Protein AF-A0A291QR66-F1 (afdb_monomer)

Radius of gyration: 16.58 Å; Cα contacts (8 Å, |Δi|>4): 142; chains: 1; bounding box: 45×26×44 Å

Sequence (131 aa):
MNDFVATIFELFYYSAPFSDDVYAEGIYGQLALVNLLSSFLVAILFYYIINRPSFSRWYHWLLMLIINFLVTYSFAYTLTYNRFTALELEYSSEYFMFSLFNALIASTLFVIFSFSIRWWSSSAKRTPIPH

Foldseek 3Di:
DLVVLLVVLVVQPDDPPLSVVCSVVVVSVVLVVLLLVLLLVLLCCQQPVPLDLVQQELVSLVVSLVVQLVVSLVVQLCVSVVVCVVVVHDDDCCSNSSSNSSSVVSSVSSVVNNQVPLCPGDNNNCPPDHD

Solvent-accessible surface area (backbone atoms only — not comparable to full-atom values): 6974 Å² total; per-residue (Å²): 118,48,66,67,47,38,53,60,50,43,71,74,55,73,49,87,68,60,47,59,51,39,56,74,71,46,45,45,50,55,49,54,52,50,30,52,51,49,18,45,50,54,35,44,42,50,36,66,67,61,37,32,78,93,62,35,44,35,67,51,52,48,49,53,46,52,50,48,25,53,53,44,23,53,50,43,32,52,52,51,51,57,53,30,55,75,67,78,48,86,78,68,68,58,52,55,53,52,14,51,51,50,12,49,53,25,38,53,47,24,52,53,43,39,72,70,57,26,83,79,25,88,48,24,40,65,45,64,59,83,131

Mean predicted aligned error: 3.9 Å

Secondary structure (DSSP, 8-state):
-HHHHHHHHHHH---TTHHHHHHHTTHHHHHHHHHHHHHHHHHHIIIIII--GGG-SHHHHHHHHHHHHHHHHHHHHHHHHHHHHTTT---SHHHHHHHHHHHHHHHHHHHHHHHH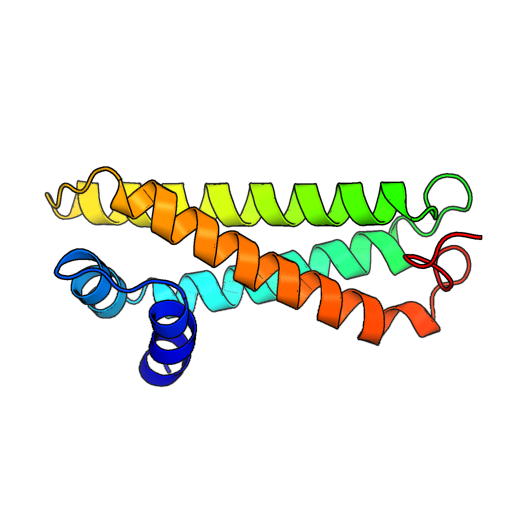HGGG-SSSTTTTS--

pLDDT: mean 92.98, std 7.44, range [56.72, 98.56]

Structure (mmCIF, N/CA/C/O backbone):
data_AF-A0A291QR66-F1
#
_entry.id   AF-A0A291QR66-F1
#
loop_
_atom_site.group_PDB
_atom_site.id
_atom_site.type_symbol
_atom_site.label_atom_id
_atom_site.label_alt_id
_atom_site.label_comp_id
_atom_site.label_asym_id
_atom_site.label_entity_id
_atom_site.label_seq_id
_atom_site.pdbx_PDB_ins_code
_atom_site.Cartn_x
_atom_site.Cartn_y
_atom_site.Cartn_z
_atom_site.occupancy
_atom_site.B_iso_or_equiv
_atom_site.auth_seq_id
_atom_site.auth_comp_id
_atom_site.auth_asym_id
_atom_site.auth_atom_id
_atom_site.pdbx_PDB_model_num
ATOM 1 N N . MET A 1 1 ? -7.165 -17.982 8.264 1.00 56.72 1 MET A N 1
ATOM 2 C CA . MET A 1 1 ? -6.422 -17.169 7.264 1.00 56.72 1 MET A CA 1
ATOM 3 C C . MET A 1 1 ? -6.111 -15.781 7.804 1.00 56.72 1 MET A C 1
ATOM 5 O O . MET A 1 1 ? -4.982 -15.348 7.627 1.00 56.72 1 MET A O 1
ATOM 9 N N . ASN A 1 2 ? -7.058 -15.124 8.492 1.00 72.62 2 ASN A N 1
ATOM 10 C CA . ASN A 1 2 ? -6.797 -13.840 9.148 1.00 72.62 2 ASN A CA 1
ATOM 11 C C . ASN A 1 2 ? -5.694 -13.897 10.204 1.00 72.62 2 ASN A C 1
ATOM 13 O O . ASN A 1 2 ? -4.914 -12.969 10.229 1.00 72.62 2 ASN A O 1
ATOM 17 N N . ASP A 1 3 ? -5.546 -14.962 10.993 1.00 86.38 3 ASP A N 1
ATOM 18 C CA . ASP A 1 3 ? -4.593 -14.970 12.125 1.00 86.38 3 ASP A CA 1
ATOM 19 C C . ASP A 1 3 ? -3.141 -14.692 11.715 1.00 86.38 3 ASP A C 1
ATOM 21 O O . ASP A 1 3 ? -2.458 -13.854 12.300 1.00 86.38 3 ASP A O 1
ATOM 25 N N . PHE A 1 4 ? -2.673 -15.351 10.651 1.00 89.31 4 PHE A N 1
ATOM 26 C CA . PHE A 1 4 ? -1.328 -15.123 10.122 1.00 89.31 4 PHE A CA 1
ATOM 27 C C . PHE A 1 4 ? -1.173 -13.713 9.538 1.00 89.31 4 PHE A C 1
ATOM 29 O O . PHE A 1 4 ? -0.161 -13.052 9.753 1.00 89.31 4 PHE A O 1
ATOM 36 N N . VAL A 1 5 ? -2.182 -13.244 8.801 1.00 91.25 5 VAL A N 1
ATOM 37 C CA . VAL A 1 5 ? -2.161 -11.915 8.181 1.00 91.25 5 VAL A CA 1
ATOM 38 C C . VAL A 1 5 ? -2.214 -10.821 9.245 1.00 91.25 5 VAL A C 1
ATOM 40 O O . VAL A 1 5 ? -1.426 -9.886 9.187 1.00 91.25 5 VAL A O 1
ATOM 43 N N . ALA A 1 6 ? -3.086 -10.965 10.236 1.00 92.19 6 ALA A N 1
ATOM 44 C CA . ALA A 1 6 ? -3.206 -10.083 11.385 1.00 92.19 6 ALA A CA 1
ATOM 45 C C . ALA A 1 6 ? -1.868 -9.982 12.113 1.00 92.19 6 ALA 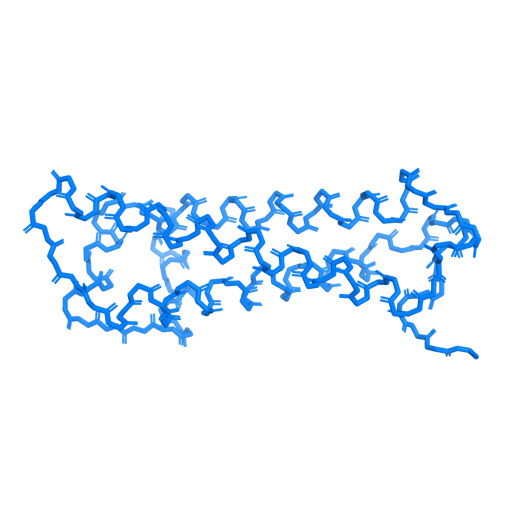A C 1
ATOM 47 O O . ALA A 1 6 ? -1.364 -8.881 12.269 1.00 92.19 6 ALA A O 1
ATOM 48 N N . THR A 1 7 ? -1.202 -11.115 12.376 1.00 93.62 7 THR A N 1
ATOM 49 C CA . THR A 1 7 ? 0.145 -11.126 12.977 1.00 93.62 7 THR A CA 1
ATOM 50 C C . THR A 1 7 ? 1.138 -10.258 12.193 1.00 93.62 7 THR A C 1
ATOM 52 O O . THR A 1 7 ? 1.920 -9.521 12.790 1.00 93.62 7 THR A O 1
ATOM 55 N N . ILE A 1 8 ? 1.118 -10.312 10.854 1.00 92.56 8 ILE A N 1
ATOM 56 C CA . ILE A 1 8 ? 1.996 -9.470 10.024 1.00 92.56 8 ILE A CA 1
ATOM 57 C C . ILE A 1 8 ? 1.656 -7.993 10.199 1.00 92.56 8 ILE A C 1
ATOM 59 O O . ILE A 1 8 ? 2.566 -7.187 10.329 1.00 92.56 8 ILE A O 1
ATOM 63 N N . PHE A 1 9 ? 0.380 -7.620 10.166 1.00 94.44 9 PHE A N 1
ATOM 64 C CA . PHE A 1 9 ? -0.024 -6.218 10.263 1.00 94.44 9 PHE A CA 1
ATOM 65 C C . PHE A 1 9 ? 0.192 -5.650 11.670 1.00 94.44 9 PHE A C 1
ATOM 67 O O . PHE A 1 9 ? 0.728 -4.552 11.813 1.00 94.44 9 PHE A O 1
ATOM 74 N N . GLU A 1 10 ? -0.175 -6.412 12.695 1.00 94.31 10 GLU A N 1
ATOM 75 C CA . GLU A 1 10 ? -0.046 -6.051 14.107 1.00 94.31 10 GLU A CA 1
ATOM 76 C C . GLU A 1 10 ? 1.414 -5.923 14.544 1.00 94.31 10 GLU A C 1
ATOM 78 O O . GLU A 1 10 ? 1.721 -5.118 15.421 1.00 94.31 10 GLU A O 1
ATOM 83 N N . LEU A 1 11 ? 2.340 -6.619 13.871 1.00 94.69 11 LEU A N 1
ATOM 84 C CA . LEU A 1 11 ? 3.779 -6.406 14.046 1.00 94.69 11 LEU A CA 1
ATOM 85 C C . LEU A 1 11 ? 4.198 -4.959 13.737 1.00 94.69 11 LEU A C 1
ATOM 87 O O . LEU A 1 11 ? 5.127 -4.447 14.360 1.00 94.69 11 LEU A O 1
ATOM 91 N N . PHE A 1 12 ? 3.547 -4.308 12.767 1.00 94.31 12 PHE A N 1
ATOM 92 C CA . PHE A 1 12 ? 3.841 -2.920 12.399 1.00 94.31 12 PHE A CA 1
ATOM 93 C C . PHE A 1 12 ? 2.990 -1.919 13.177 1.00 94.31 12 PHE A C 1
ATOM 95 O O . PHE A 1 12 ? 3.485 -0.848 13.525 1.00 94.31 12 PHE A O 1
ATOM 102 N N . TYR A 1 13 ? 1.722 -2.245 13.432 1.00 96.06 13 TYR A N 1
ATOM 103 C CA . TYR A 1 13 ? 0.807 -1.374 14.158 1.00 96.06 13 TYR A CA 1
ATOM 104 C C . TYR A 1 13 ? -0.253 -2.163 14.920 1.00 96.06 13 TYR A C 1
ATOM 106 O O . TYR A 1 13 ? -1.092 -2.831 14.315 1.00 96.06 13 TYR A O 1
ATOM 114 N N . TYR A 1 14 ? -0.260 -1.990 16.239 1.00 96.50 14 TYR A N 1
ATOM 115 C CA . TYR A 1 14 ? -1.277 -2.525 17.131 1.00 96.50 14 TYR A CA 1
ATOM 116 C C . TYR A 1 14 ? -1.800 -1.420 18.051 1.00 96.50 14 TYR A C 1
ATOM 118 O O . TYR A 1 14 ? -1.019 -0.700 18.679 1.00 96.50 14 TYR A O 1
ATOM 126 N N . SER A 1 15 ? -3.120 -1.295 18.145 1.00 96.38 15 SER A N 1
ATOM 127 C CA . SER A 1 15 ? -3.792 -0.379 19.063 1.00 96.38 15 SER A CA 1
ATOM 128 C C . SER A 1 15 ? -5.134 -0.970 19.473 1.00 96.38 15 SER A C 1
ATOM 130 O O . SER A 1 15 ? -6.001 -1.152 18.630 1.00 96.38 15 SER A O 1
ATOM 132 N N . ALA A 1 16 ? -5.320 -1.274 20.757 1.00 94.19 16 ALA A N 1
ATOM 133 C CA . ALA A 1 16 ? -6.613 -1.723 21.272 1.00 94.19 16 ALA A CA 1
ATOM 134 C C . ALA A 1 16 ? -7.487 -0.504 21.640 1.00 94.19 16 ALA A C 1
ATOM 136 O O . ALA A 1 16 ? -6.958 0.434 22.245 1.00 94.19 16 ALA A O 1
ATOM 137 N N . PRO A 1 17 ? -8.801 -0.495 21.332 1.00 95.38 17 PRO A N 1
ATOM 138 C CA . PRO A 1 17 ? -9.591 -1.598 20.759 1.00 95.38 17 PRO A CA 1
ATOM 139 C C . PRO A 1 17 ? -9.599 -1.676 19.217 1.00 95.38 17 PRO A C 1
ATOM 141 O O . PRO A 1 17 ? -10.093 -2.646 18.655 1.00 95.38 17 PRO A O 1
ATOM 144 N N . PHE A 1 18 ? -9.005 -0.705 18.518 1.00 96.94 18 PHE A N 1
ATOM 145 C CA . PHE A 1 18 ? -9.044 -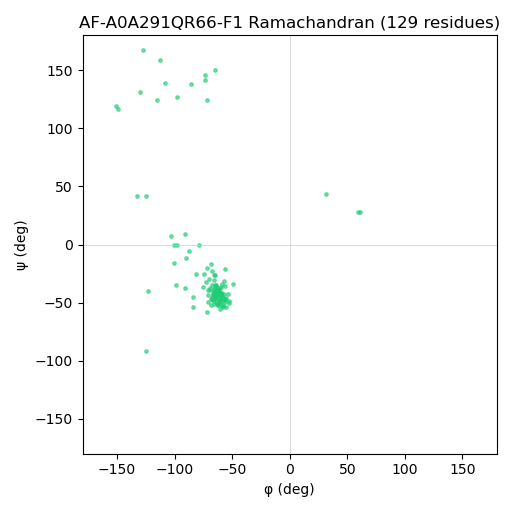0.602 17.052 1.00 96.94 18 PHE A CA 1
ATOM 146 C C . PHE A 1 18 ? -8.604 -1.879 16.311 1.00 96.94 18 PHE A C 1
ATOM 148 O O . PHE A 1 18 ? -9.296 -2.347 15.410 1.00 96.94 18 PHE A O 1
ATOM 155 N N . SER A 1 19 ? -7.454 -2.452 16.666 1.00 96.50 19 SER A N 1
ATOM 156 C CA . SER A 1 19 ? -6.898 -3.656 16.035 1.00 96.50 19 SER A CA 1
ATOM 157 C C . SER A 1 19 ? -7.786 -4.883 16.240 1.00 96.50 19 SER A C 1
ATOM 159 O O . SER A 1 19 ? -7.920 -5.690 15.318 1.00 96.50 19 SER A O 1
ATOM 161 N N . ASP A 1 20 ? -8.445 -4.982 17.395 1.00 95.81 20 ASP A N 1
ATOM 162 C CA . ASP A 1 20 ? -9.375 -6.071 17.695 1.00 95.81 20 ASP A CA 1
ATOM 163 C C . ASP A 1 20 ? -10.597 -5.998 16.767 1.00 95.81 20 ASP A C 1
ATOM 165 O O . ASP A 1 20 ? -11.013 -7.009 16.195 1.00 95.81 20 ASP A O 1
ATOM 169 N N . ASP A 1 21 ? -11.107 -4.791 16.514 1.00 97.00 21 ASP A N 1
ATOM 170 C CA . ASP A 1 21 ? -12.213 -4.572 15.576 1.00 97.00 21 ASP A CA 1
ATOM 171 C C . ASP A 1 21 ? -11.794 -4.809 14.116 1.00 97.00 21 ASP A C 1
ATOM 173 O O . ASP A 1 21 ? -12.547 -5.390 13.330 1.00 97.00 21 ASP A O 1
ATOM 177 N N . VAL A 1 22 ? -10.568 -4.423 13.731 1.00 96.69 22 VAL A N 1
ATOM 178 C CA . VAL A 1 22 ? -10.018 -4.701 12.385 1.00 96.69 22 VAL A CA 1
ATOM 179 C C . VAL A 1 22 ? -9.922 -6.211 12.151 1.00 96.69 22 VAL A C 1
ATOM 181 O O . VAL A 1 22 ? -10.214 -6.690 11.044 1.00 96.69 22 VAL A O 1
ATOM 184 N N . TYR A 1 23 ? -9.532 -6.963 13.183 1.00 96.19 23 TYR A N 1
ATOM 185 C CA . TYR A 1 23 ? -9.505 -8.420 13.162 1.00 96.19 23 TYR A CA 1
ATOM 186 C C . TYR A 1 23 ? -10.913 -9.013 13.051 1.00 96.19 23 TYR A C 1
ATOM 188 O O . TYR A 1 23 ? -11.154 -9.830 12.153 1.00 96.19 23 TYR A O 1
ATOM 196 N N . ALA A 1 24 ? -11.838 -8.579 13.911 1.00 95.38 24 ALA A N 1
ATOM 197 C CA . ALA A 1 24 ? -13.211 -9.080 13.972 1.00 95.38 24 ALA A CA 1
ATOM 198 C C . ALA A 1 24 ? -13.967 -8.872 12.651 1.00 95.38 24 ALA A C 1
ATOM 200 O O . ALA A 1 24 ? -14.618 -9.793 12.156 1.00 95.38 24 ALA A O 1
ATOM 201 N N . GLU A 1 25 ? -13.792 -7.711 12.017 1.00 95.25 25 GLU A N 1
ATOM 202 C CA . GLU A 1 25 ? -14.406 -7.380 10.722 1.00 95.25 25 GLU A CA 1
ATOM 203 C C . GLU A 1 25 ? -13.682 -8.001 9.515 1.00 95.25 25 GLU A C 1
ATOM 205 O O . GLU A 1 25 ? -14.064 -7.808 8.356 1.00 95.25 25 GLU A O 1
ATOM 210 N N . GLY A 1 26 ? -12.605 -8.748 9.759 1.00 95.06 26 GLY A N 1
ATOM 211 C CA . GLY A 1 26 ? -11.818 -9.419 8.734 1.00 95.06 26 GLY A CA 1
ATOM 212 C C . GLY A 1 26 ? -11.177 -8.485 7.710 1.00 95.06 26 GLY A C 1
ATOM 213 O O . GLY A 1 26 ? -10.914 -8.886 6.571 1.00 95.06 26 GLY A O 1
ATOM 214 N N . ILE A 1 27 ? -10.898 -7.247 8.114 1.00 96.50 27 ILE A N 1
ATOM 215 C CA . ILE A 1 27 ? -10.305 -6.214 7.262 1.00 96.50 27 ILE A CA 1
ATOM 216 C C . ILE A 1 27 ? -8.860 -6.582 6.895 1.00 96.50 27 ILE A C 1
ATOM 218 O O . ILE A 1 27 ? -8.447 -6.358 5.757 1.00 96.50 27 ILE A O 1
ATOM 222 N N . TYR A 1 28 ? -8.112 -7.229 7.799 1.00 96.62 28 TYR A N 1
ATOM 223 C CA . TYR A 1 28 ? -6.734 -7.674 7.543 1.00 96.62 28 TYR A CA 1
ATOM 224 C C . TYR A 1 28 ? -6.598 -8.512 6.266 1.00 96.62 28 TYR A C 1
ATOM 226 O O . TYR A 1 28 ? -5.749 -8.226 5.419 1.00 96.62 28 TYR A O 1
ATOM 234 N N . GLY A 1 29 ? -7.459 -9.517 6.083 1.00 95.62 29 GLY A N 1
ATOM 235 C CA . GLY A 1 29 ? -7.435 -10.369 4.895 1.00 95.62 29 GLY A CA 1
ATOM 236 C C . GLY A 1 29 ? -7.718 -9.600 3.600 1.00 95.62 29 GLY A C 1
ATOM 237 O O . GLY A 1 29 ? -7.062 -9.837 2.584 1.00 95.62 29 GLY A O 1
ATOM 238 N N . GLN A 1 30 ? -8.650 -8.643 3.641 1.00 95.81 30 GLN A N 1
ATOM 239 C CA . GLN A 1 30 ? -8.982 -7.804 2.485 1.00 95.81 30 GLN A CA 1
ATOM 240 C C . GLN A 1 30 ? -7.805 -6.902 2.100 1.00 95.81 30 GLN A C 1
ATOM 242 O O . GLN A 1 30 ? -7.431 -6.837 0.928 1.00 95.81 30 GLN A O 1
ATOM 247 N N . LEU A 1 31 ? -7.174 -6.260 3.086 1.00 97.12 31 LEU A N 1
ATOM 248 C CA . LEU A 1 31 ? -6.020 -5.393 2.854 1.00 97.12 31 LEU A CA 1
ATOM 249 C C . LEU A 1 31 ? -4.808 -6.162 2.341 1.00 97.12 31 LEU A C 1
ATOM 251 O O . LEU A 1 31 ? -4.143 -5.696 1.420 1.00 97.12 31 LEU A O 1
ATOM 255 N N . ALA A 1 32 ? -4.541 -7.360 2.860 1.00 96.94 32 ALA A N 1
ATOM 256 C CA . ALA A 1 32 ? -3.449 -8.189 2.357 1.00 96.94 32 ALA A CA 1
ATOM 257 C C . ALA A 1 32 ? -3.618 -8.538 0.873 1.00 96.94 32 ALA A C 1
ATOM 259 O O . ALA A 1 32 ? -2.657 -8.452 0.105 1.00 96.94 32 ALA A O 1
ATOM 260 N N . LEU A 1 33 ? -4.839 -8.882 0.456 1.00 96.50 33 LEU A N 1
ATOM 261 C CA . LEU A 1 33 ? -5.143 -9.180 -0.941 1.00 96.50 33 LEU A CA 1
ATOM 262 C C . LEU A 1 33 ? -4.971 -7.940 -1.827 1.00 96.50 33 LEU A C 1
ATOM 264 O O . LEU A 1 33 ? -4.339 -8.024 -2.881 1.00 96.50 33 LEU A O 1
ATOM 268 N N . VAL A 1 34 ? -5.475 -6.783 -1.390 1.00 97.25 34 VAL A N 1
ATOM 269 C CA . VAL A 1 34 ? -5.343 -5.523 -2.138 1.00 97.25 34 VAL A CA 1
ATOM 270 C C . VAL A 1 34 ? -3.889 -5.075 -2.237 1.00 97.25 34 VAL A C 1
ATOM 272 O O . VAL A 1 34 ? -3.447 -4.711 -3.325 1.00 97.25 34 VAL A O 1
ATOM 275 N N . ASN A 1 35 ? -3.116 -5.165 -1.155 1.00 97.75 35 ASN A N 1
ATOM 276 C CA . ASN A 1 35 ? -1.690 -4.848 -1.167 1.00 97.75 35 ASN A CA 1
ATOM 277 C C . ASN A 1 35 ? -0.933 -5.754 -2.141 1.00 97.75 35 ASN A C 1
ATOM 279 O O . ASN A 1 35 ? -0.121 -5.272 -2.927 1.00 97.75 35 ASN A O 1
ATOM 283 N N . LEU A 1 36 ? -1.215 -7.060 -2.127 1.00 97.62 36 LEU A N 1
ATOM 284 C CA . LEU A 1 36 ? -0.566 -8.018 -3.016 1.00 97.62 36 LEU A CA 1
ATOM 285 C C . LEU A 1 36 ? -0.894 -7.735 -4.486 1.00 97.62 36 LEU A C 1
ATOM 287 O O . LEU A 1 36 ? 0.020 -7.640 -5.307 1.00 97.62 36 LEU A O 1
ATOM 291 N N . LEU A 1 37 ? -2.176 -7.552 -4.817 1.00 97.88 37 LEU A N 1
ATOM 292 C CA . LEU A 1 37 ? -2.608 -7.280 -6.188 1.00 97.88 37 LEU A CA 1
ATOM 293 C C . LEU A 1 37 ? -2.129 -5.916 -6.686 1.00 97.88 37 LEU A C 1
ATOM 295 O O . LEU A 1 37 ? -1.578 -5.844 -7.781 1.00 97.88 37 LEU A O 1
ATOM 299 N N . SER A 1 38 ? -2.292 -4.851 -5.898 1.00 97.62 38 SER A N 1
ATOM 300 C CA . SER A 1 38 ? -1.861 -3.500 -6.276 1.00 97.62 38 SER A CA 1
ATOM 301 C C . SER A 1 38 ? -0.362 -3.471 -6.552 1.00 97.62 38 SER A C 1
ATOM 303 O O . SER A 1 38 ? 0.062 -3.098 -7.647 1.00 97.62 38 SER A O 1
ATOM 305 N N . SER A 1 39 ? 0.448 -3.961 -5.611 1.00 98.12 39 SER A N 1
ATOM 306 C CA . SER A 1 39 ? 1.903 -3.958 -5.749 1.00 98.12 39 SER A CA 1
ATOM 307 C C . SER A 1 39 ? 2.377 -4.789 -6.938 1.00 98.12 39 SER A C 1
ATOM 309 O O . SER A 1 39 ? 3.296 -4.380 -7.652 1.00 98.12 39 SER A O 1
ATOM 311 N N . PHE A 1 40 ? 1.741 -5.933 -7.192 1.00 97.62 40 PHE A N 1
ATOM 312 C CA . PHE A 1 40 ? 2.063 -6.770 -8.343 1.00 97.62 40 PHE A CA 1
ATOM 313 C C . PHE A 1 40 ? 1.671 -6.110 -9.672 1.00 97.62 40 PHE A C 1
ATOM 315 O O . PHE A 1 40 ? 2.486 -6.052 -10.594 1.00 97.62 40 PHE A O 1
ATOM 322 N N . LEU A 1 41 ? 0.456 -5.561 -9.770 1.00 97.19 41 LEU A N 1
ATOM 323 C CA . LEU A 1 41 ? -0.039 -4.891 -10.975 1.00 97.19 41 LEU A CA 1
ATOM 324 C C . LEU A 1 41 ? 0.795 -3.660 -11.320 1.00 97.19 41 LEU A C 1
ATOM 326 O O . LEU A 1 41 ? 1.160 -3.482 -12.480 1.00 97.19 41 LEU A O 1
ATOM 330 N N . VAL A 1 42 ? 1.152 -2.840 -10.331 1.00 96.50 42 VAL A N 1
ATOM 331 C CA . VAL A 1 42 ? 2.012 -1.666 -10.536 1.00 96.50 42 VAL A CA 1
ATOM 332 C C . VAL A 1 42 ? 3.399 -2.086 -11.030 1.00 96.50 42 VAL A C 1
ATOM 334 O O . VAL A 1 42 ? 3.941 -1.465 -11.949 1.00 96.50 42 VAL A O 1
ATOM 337 N N . ALA A 1 43 ? 3.962 -3.171 -10.490 1.00 95.38 43 ALA A N 1
ATOM 338 C CA . ALA A 1 43 ? 5.235 -3.708 -10.962 1.00 95.38 43 ALA A CA 1
ATOM 339 C C . ALA A 1 43 ? 5.133 -4.218 -12.413 1.00 95.38 43 ALA A C 1
ATOM 341 O O . ALA A 1 43 ? 5.987 -3.887 -13.240 1.00 95.38 43 ALA A O 1
ATOM 342 N N . ILE A 1 44 ? 4.068 -4.952 -12.762 1.00 95.19 44 ILE A N 1
ATOM 343 C CA . ILE A 1 44 ? 3.820 -5.393 -14.145 1.00 95.19 44 ILE A CA 1
ATOM 344 C C . ILE A 1 44 ? 3.674 -4.199 -15.090 1.00 95.19 44 ILE A C 1
ATOM 346 O O . ILE A 1 44 ? 4.286 -4.179 -16.163 1.00 95.19 44 ILE A O 1
ATOM 350 N N . LEU A 1 45 ? 2.888 -3.199 -14.688 1.00 94.50 45 LEU A N 1
ATOM 351 C CA . LEU A 1 45 ? 2.661 -1.989 -15.468 1.00 94.50 45 LEU A CA 1
ATOM 352 C C . LEU A 1 45 ? 3.985 -1.311 -15.810 1.00 94.50 45 LEU A C 1
ATOM 354 O O . LEU A 1 45 ? 4.221 -0.972 -16.968 1.00 94.50 45 LEU A O 1
ATOM 358 N N . PHE A 1 46 ? 4.876 -1.173 -14.832 1.00 93.50 46 PHE A N 1
ATOM 359 C CA . PHE A 1 46 ? 6.168 -0.534 -15.035 1.00 93.50 46 PHE A CA 1
ATOM 360 C C . PHE A 1 46 ? 7.113 -1.354 -15.930 1.00 93.50 46 PHE A C 1
ATOM 362 O O . PHE A 1 46 ? 7.632 -0.835 -16.922 1.00 93.50 46 PHE A O 1
ATOM 369 N N . TYR A 1 47 ? 7.327 -2.636 -15.611 1.00 92.50 47 TYR A N 1
ATOM 370 C CA . TYR A 1 47 ? 8.369 -3.444 -16.258 1.00 92.50 47 TYR A CA 1
ATOM 371 C C . TYR A 1 47 ? 7.973 -4.03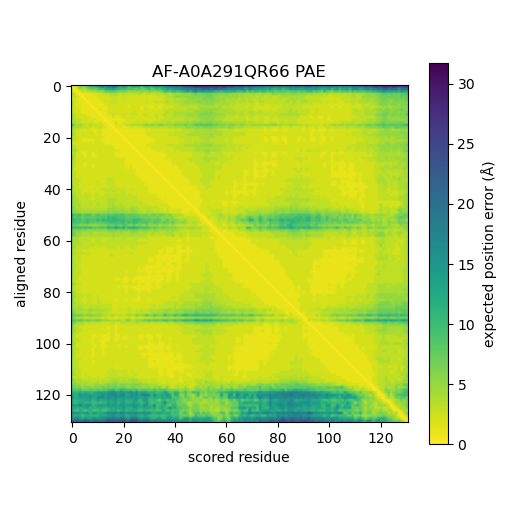1 -17.617 1.00 92.50 47 TYR A C 1
ATOM 373 O O . TYR A 1 47 ? 8.871 -4.281 -18.429 1.00 92.50 47 TYR A O 1
ATOM 381 N N . TYR A 1 48 ? 6.676 -4.228 -17.880 1.00 91.62 48 TYR A N 1
ATOM 382 C CA . TYR A 1 48 ? 6.197 -4.931 -19.079 1.00 91.62 48 TYR A CA 1
ATOM 383 C C . TYR A 1 48 ? 5.241 -4.123 -19.950 1.00 91.62 48 TYR A C 1
ATOM 385 O O . TYR A 1 48 ? 5.364 -4.195 -21.170 1.00 91.62 48 TYR A O 1
ATOM 393 N N . ILE A 1 49 ? 4.313 -3.362 -19.361 1.00 91.62 49 ILE A N 1
ATOM 394 C CA . ILE A 1 49 ? 3.299 -2.635 -20.145 1.00 91.62 49 ILE A CA 1
ATOM 395 C C . ILE A 1 49 ? 3.856 -1.302 -20.643 1.00 91.62 49 ILE A C 1
ATOM 397 O O . ILE A 1 49 ? 3.832 -1.034 -21.840 1.00 91.62 49 ILE A O 1
ATOM 401 N N . ILE A 1 50 ? 4.384 -0.470 -19.741 1.00 91.25 50 ILE A N 1
ATOM 402 C CA . ILE A 1 50 ? 4.993 0.805 -20.120 1.00 91.25 50 ILE A CA 1
ATOM 403 C C . ILE A 1 50 ? 6.323 0.534 -20.821 1.00 91.25 50 ILE A C 1
ATOM 405 O O . ILE A 1 50 ? 6.491 0.962 -21.958 1.00 91.25 50 ILE A O 1
ATOM 409 N N . ASN A 1 51 ? 7.255 -0.156 -20.140 1.00 87.75 51 ASN A N 1
ATOM 410 C CA . ASN A 1 51 ? 8.546 -0.653 -20.648 1.00 87.75 51 ASN A CA 1
ATOM 411 C C . ASN A 1 51 ? 9.208 0.214 -21.749 1.00 87.75 51 ASN A C 1
ATOM 413 O O . ASN A 1 51 ? 9.714 -0.283 -22.761 1.00 87.75 51 ASN A O 1
ATOM 417 N N . ARG A 1 52 ? 9.202 1.539 -21.563 1.00 85.88 52 ARG A N 1
ATOM 418 C CA . ARG A 1 52 ? 9.638 2.508 -22.574 1.00 85.88 52 ARG A CA 1
ATOM 419 C C . ARG A 1 52 ? 10.971 3.129 -22.160 1.00 85.88 52 ARG A C 1
ATOM 421 O O . ARG A 1 52 ? 11.079 3.526 -21.002 1.00 85.88 52 ARG A O 1
ATOM 428 N N . PRO A 1 53 ? 11.941 3.333 -23.073 1.00 81.94 53 PRO A N 1
ATOM 429 C CA . PRO A 1 53 ? 13.231 3.948 -22.733 1.00 81.94 53 PRO A CA 1
ATOM 430 C C . PRO A 1 53 ? 13.120 5.345 -22.101 1.00 81.94 53 PRO A C 1
ATOM 432 O O . PRO A 1 53 ? 13.933 5.734 -21.266 1.00 81.94 53 PRO A O 1
ATOM 435 N N . SER A 1 54 ? 12.092 6.115 -22.475 1.00 87.12 54 SER A N 1
ATOM 436 C CA . SER A 1 54 ? 11.819 7.429 -21.882 1.00 87.12 54 SER A CA 1
ATOM 437 C C . SER A 1 54 ? 11.278 7.346 -20.448 1.00 87.12 54 SER A C 1
ATOM 439 O O . SER A 1 54 ? 11.376 8.326 -19.718 1.00 87.12 54 SER A O 1
ATOM 441 N N . PHE A 1 55 ? 10.734 6.193 -20.038 1.00 87.38 55 PHE A N 1
ATOM 442 C CA . PHE A 1 55 ? 10.090 5.943 -18.742 1.00 87.38 55 PHE A CA 1
ATOM 443 C C . PHE A 1 55 ? 10.728 4.743 -18.015 1.00 87.38 55 PHE A C 1
ATOM 445 O O . PHE A 1 55 ? 10.055 3.888 -17.454 1.00 87.38 55 PHE A O 1
ATOM 452 N N . SER A 1 56 ? 12.056 4.641 -18.044 1.00 86.88 56 SER A N 1
ATOM 453 C CA . SER A 1 56 ? 12.797 3.512 -17.461 1.00 86.88 56 SER A CA 1
ATOM 454 C C . SER A 1 56 ? 13.975 3.988 -16.613 1.00 86.88 56 SER A C 1
ATOM 456 O O . SER A 1 56 ? 15.079 3.457 -16.697 1.00 86.88 56 SER A O 1
ATOM 458 N N . ARG A 1 57 ? 13.759 5.040 -15.817 1.00 88.62 57 ARG A N 1
ATOM 459 C CA . ARG A 1 57 ? 14.777 5.624 -14.922 1.00 88.62 57 ARG A CA 1
ATOM 460 C C . ARG A 1 57 ? 14.378 5.395 -13.467 1.00 88.62 57 ARG A C 1
ATOM 462 O O . ARG A 1 57 ? 13.197 5.203 -13.186 1.00 88.62 57 ARG A O 1
ATOM 469 N N . TRP A 1 58 ? 15.342 5.447 -12.550 1.00 89.94 58 TRP A N 1
ATOM 470 C CA . TRP A 1 58 ? 15.121 5.157 -11.126 1.00 89.94 58 TRP A CA 1
ATOM 471 C C . TRP A 1 58 ? 14.024 6.028 -10.489 1.00 89.94 58 TRP A C 1
ATOM 473 O O . TRP A 1 58 ? 13.238 5.534 -9.688 1.00 89.94 58 TRP A O 1
ATOM 483 N N . TYR A 1 59 ? 13.899 7.294 -10.900 1.00 91.00 59 TYR A N 1
ATOM 484 C CA . TYR A 1 59 ? 12.857 8.184 -10.388 1.00 91.00 59 TYR A CA 1
ATOM 485 C C . TYR A 1 59 ? 11.463 7.873 -10.958 1.00 91.00 59 TYR A C 1
ATOM 487 O O . TYR A 1 59 ? 10.470 8.138 -10.293 1.00 91.00 59 TYR A O 1
ATOM 495 N N . HIS A 1 60 ? 11.362 7.266 -12.149 1.00 93.38 60 HIS A N 1
ATOM 496 C CA . HIS A 1 60 ? 10.085 6.743 -12.649 1.00 93.38 60 HIS A CA 1
ATOM 497 C C . HIS A 1 60 ? 9.654 5.525 -11.832 1.00 93.38 60 HIS A C 1
ATOM 499 O O . HIS A 1 60 ? 8.488 5.403 -11.486 1.00 93.38 60 HIS A O 1
ATOM 505 N N . TRP A 1 61 ? 10.602 4.662 -11.457 1.00 94.81 61 TRP A N 1
ATOM 506 C CA . TRP A 1 61 ? 10.327 3.567 -10.528 1.00 94.81 61 TRP A CA 1
ATOM 507 C C . TRP A 1 61 ? 9.877 4.096 -9.156 1.00 94.81 61 TRP A C 1
ATOM 509 O O . TRP A 1 61 ? 8.886 3.614 -8.614 1.00 94.81 61 TRP A O 1
ATOM 519 N N . LEU A 1 62 ? 10.540 5.137 -8.632 1.00 95.19 62 LEU A N 1
ATOM 520 C CA . LEU A 1 62 ? 10.139 5.787 -7.379 1.00 95.19 62 LEU A CA 1
ATOM 521 C C . LEU A 1 62 ? 8.738 6.408 -7.483 1.00 95.19 62 LEU A C 1
ATOM 523 O O . LEU A 1 62 ? 7.951 6.286 -6.551 1.00 95.19 62 LEU A O 1
ATOM 527 N N . LEU A 1 63 ? 8.397 7.018 -8.622 1.00 95.69 63 LEU A N 1
ATOM 528 C CA . LEU A 1 63 ? 7.045 7.510 -8.890 1.00 95.69 63 LEU A CA 1
ATOM 529 C C . LEU A 1 63 ? 6.018 6.370 -8.805 1.00 95.69 63 LEU A C 1
ATOM 531 O O . LEU A 1 63 ? 4.996 6.532 -8.146 1.00 95.69 63 LEU A O 1
ATOM 535 N N . MET A 1 64 ? 6.293 5.212 -9.417 1.00 96.75 64 MET A N 1
ATOM 536 C CA . MET A 1 64 ? 5.394 4.052 -9.336 1.00 96.75 64 MET A CA 1
ATOM 537 C C . MET A 1 64 ? 5.250 3.533 -7.900 1.00 96.75 64 MET A C 1
ATOM 539 O O . MET A 1 64 ? 4.147 3.170 -7.496 1.00 96.75 64 MET A O 1
ATOM 543 N N . LEU A 1 65 ? 6.330 3.552 -7.110 1.00 97.44 65 LEU A N 1
ATOM 544 C CA . LEU A 1 65 ? 6.285 3.221 -5.683 1.00 97.44 65 LEU A CA 1
ATOM 545 C C . LEU A 1 65 ? 5.369 4.185 -4.921 1.00 97.44 65 LEU A C 1
ATOM 547 O O . LEU A 1 65 ? 4.500 3.732 -4.182 1.00 97.44 65 LEU A O 1
ATOM 551 N N . ILE A 1 66 ? 5.521 5.497 -5.135 1.00 98.12 66 ILE A N 1
ATOM 552 C CA . ILE A 1 66 ? 4.681 6.527 -4.501 1.00 98.12 66 ILE A CA 1
ATOM 553 C C . ILE A 1 66 ? 3.213 6.357 -4.911 1.00 98.12 66 ILE A C 1
ATOM 555 O O . ILE A 1 66 ? 2.330 6.454 -4.065 1.00 98.12 66 ILE A O 1
ATOM 559 N N . ILE A 1 67 ? 2.936 6.050 -6.181 1.00 97.94 67 ILE A N 1
ATOM 560 C CA . ILE A 1 67 ? 1.571 5.773 -6.652 1.00 97.94 67 ILE A CA 1
ATOM 561 C C . ILE A 1 67 ? 0.987 4.563 -5.914 1.00 97.94 67 ILE A C 1
ATOM 563 O O . ILE A 1 67 ? -0.120 4.652 -5.390 1.00 97.94 67 ILE A O 1
ATOM 567 N N . ASN A 1 68 ? 1.728 3.456 -5.819 1.00 98.38 68 ASN A N 1
ATOM 568 C CA . ASN A 1 68 ? 1.272 2.266 -5.098 1.00 98.38 68 ASN A CA 1
ATOM 569 C C . ASN A 1 68 ? 1.020 2.551 -3.610 1.00 98.38 68 ASN A C 1
ATOM 571 O O . ASN A 1 68 ? 0.014 2.111 -3.054 1.00 98.38 68 ASN A O 1
ATOM 575 N N . PHE A 1 69 ? 1.913 3.318 -2.982 1.00 98.56 69 PHE A N 1
ATOM 576 C CA . PHE A 1 69 ? 1.767 3.764 -1.601 1.00 98.56 69 PHE A CA 1
ATOM 577 C C . PHE A 1 69 ? 0.473 4.565 -1.412 1.00 98.56 69 PHE A C 1
ATOM 579 O O . PHE A 1 69 ? -0.332 4.229 -0.551 1.00 98.56 69 PHE A O 1
ATOM 586 N N . LEU A 1 70 ? 0.225 5.584 -2.241 1.00 98.50 70 LEU A N 1
ATOM 587 C CA . LEU A 1 70 ? -0.963 6.433 -2.112 1.00 98.50 70 LEU A CA 1
ATOM 588 C C . LEU A 1 70 ? -2.258 5.656 -2.366 1.00 98.50 70 LEU A C 1
ATOM 590 O O . LEU A 1 70 ? -3.218 5.815 -1.619 1.00 98.50 70 LEU A O 1
ATOM 594 N N . VAL A 1 71 ? -2.278 4.778 -3.372 1.00 98.19 71 VAL A N 1
ATOM 595 C CA . VAL A 1 71 ? -3.451 3.945 -3.686 1.00 98.19 71 VAL A CA 1
ATOM 596 C C . VAL A 1 71 ? -3.805 3.031 -2.513 1.00 98.19 71 VAL A C 1
ATOM 598 O O . VAL A 1 71 ? -4.958 2.992 -2.084 1.00 98.19 71 VAL A O 1
ATOM 601 N N . THR A 1 72 ? -2.819 2.319 -1.965 1.00 98.31 72 THR A N 1
ATOM 602 C CA . THR A 1 72 ? -3.048 1.375 -0.859 1.00 98.31 72 THR A CA 1
ATOM 603 C C . THR A 1 72 ? -3.321 2.078 0.470 1.00 98.31 72 THR A C 1
ATOM 605 O O . THR A 1 72 ? -4.140 1.593 1.249 1.00 98.31 72 THR A O 1
ATOM 608 N N . TYR A 1 73 ? -2.728 3.253 0.702 1.00 98.56 73 TYR A N 1
ATOM 609 C CA . TYR A 1 73 ? -3.068 4.130 1.824 1.00 98.56 73 TYR A CA 1
ATOM 610 C C . TYR A 1 73 ? -4.537 4.568 1.764 1.00 98.56 73 TYR A C 1
ATOM 612 O O . TYR A 1 73 ? -5.296 4.343 2.706 1.00 98.56 73 TYR A O 1
ATOM 620 N N . SER A 1 74 ? -4.957 5.165 0.643 1.00 98.31 74 SER A N 1
ATOM 621 C CA . SER A 1 74 ? -6.323 5.669 0.470 1.00 98.31 74 SER A CA 1
ATOM 622 C C . SER A 1 74 ? -7.355 4.550 0.559 1.00 98.31 74 SER A C 1
ATOM 624 O O . SER A 1 74 ? -8.414 4.736 1.160 1.00 98.31 74 SER A O 1
ATOM 626 N N . PHE A 1 75 ? -7.048 3.375 0.007 1.00 98.31 75 PHE A N 1
ATOM 627 C CA . PHE A 1 75 ? -7.924 2.215 0.113 1.00 98.31 75 PHE A CA 1
ATOM 628 C C . PHE A 1 75 ? -8.070 1.735 1.564 1.00 98.31 75 PHE A C 1
ATOM 630 O O . PHE A 1 75 ? -9.189 1.528 2.021 1.00 98.31 75 PHE A O 1
ATOM 637 N N . ALA A 1 76 ? -6.969 1.605 2.312 1.00 98.31 76 ALA A N 1
ATOM 638 C CA . ALA A 1 76 ? -7.026 1.177 3.711 1.00 98.31 76 ALA A CA 1
ATOM 639 C C . ALA A 1 76 ? -7.805 2.154 4.595 1.00 98.31 76 ALA A C 1
ATOM 641 O O . ALA A 1 76 ? -8.645 1.725 5.390 1.00 98.31 76 ALA A O 1
ATOM 642 N N . TYR A 1 77 ? -7.586 3.455 4.396 1.00 98.44 77 TYR A N 1
ATOM 643 C CA . TYR A 1 77 ? -8.286 4.498 5.137 1.00 98.44 77 TYR A CA 1
ATOM 644 C C . TYR A 1 77 ? -9.787 4.452 4.863 1.00 98.44 77 TYR A C 1
ATOM 646 O O . TYR A 1 77 ? -10.592 4.382 5.783 1.00 98.44 77 TYR A O 1
ATOM 654 N N . THR A 1 78 ? -10.173 4.445 3.585 1.00 98.12 78 THR A N 1
ATOM 655 C CA . THR A 1 78 ? -11.591 4.445 3.202 1.00 98.12 78 THR A CA 1
ATOM 656 C C . THR A 1 78 ? -12.300 3.161 3.617 1.00 98.12 78 THR A C 1
ATOM 658 O O . THR A 1 78 ? -13.437 3.230 4.076 1.00 98.12 78 THR A O 1
ATOM 661 N N . LEU A 1 79 ? -11.647 2.000 3.510 1.00 97.81 79 LEU A N 1
ATOM 662 C CA . LEU A 1 79 ? -12.225 0.728 3.940 1.00 97.81 79 LEU A CA 1
ATOM 663 C C . LEU A 1 79 ? -12.488 0.710 5.449 1.00 97.81 79 LEU A C 1
ATOM 665 O O . LEU A 1 79 ? -13.600 0.385 5.859 1.00 97.81 79 LEU A O 1
ATOM 669 N N . THR A 1 80 ? -11.484 1.056 6.258 1.00 97.38 80 THR A N 1
ATOM 670 C CA . THR A 1 80 ? -11.607 1.040 7.726 1.00 97.38 80 THR A CA 1
ATOM 671 C C . THR A 1 80 ? -12.595 2.084 8.221 1.00 97.38 80 THR A C 1
ATOM 673 O O . THR A 1 80 ? -13.507 1.738 8.964 1.00 97.38 80 THR A O 1
ATOM 676 N N . TYR A 1 81 ? -12.482 3.324 7.742 1.00 97.44 81 TYR A N 1
ATOM 677 C CA . TYR A 1 81 ? -13.388 4.409 8.111 1.00 97.44 81 TYR A CA 1
ATOM 678 C C . TYR A 1 81 ? -14.844 4.062 7.787 1.00 97.44 81 TYR A C 1
ATOM 680 O O . TYR A 1 81 ? -15.689 4.047 8.676 1.00 97.44 81 TYR A O 1
ATOM 688 N N . ASN A 1 82 ? -15.139 3.684 6.537 1.00 96.81 82 ASN A N 1
ATOM 689 C CA . ASN A 1 82 ? -16.511 3.368 6.137 1.00 96.81 82 ASN A CA 1
ATOM 690 C C . ASN A 1 82 ? -17.066 2.151 6.886 1.00 96.81 82 ASN A C 1
ATOM 692 O O . ASN A 1 82 ? -18.257 2.118 7.193 1.00 96.81 82 ASN A O 1
ATOM 696 N N . ARG A 1 83 ? -16.225 1.146 7.173 1.00 97.06 83 ARG A N 1
ATOM 697 C CA . ARG A 1 83 ? -16.650 -0.050 7.906 1.00 97.06 83 ARG A CA 1
ATOM 698 C C . ARG A 1 83 ? -17.019 0.282 9.346 1.00 97.06 83 ARG A C 1
ATOM 700 O O . ARG A 1 83 ? -18.072 -0.143 9.802 1.00 97.06 83 ARG A O 1
ATOM 707 N N . PHE A 1 84 ? -16.179 1.038 10.039 1.00 97.31 84 PHE A N 1
ATOM 708 C CA . PHE A 1 84 ? -16.377 1.345 11.453 1.00 97.31 84 PHE A CA 1
ATOM 709 C C . PHE A 1 84 ? -17.465 2.391 11.672 1.00 97.31 84 PHE A C 1
ATOM 711 O O . PHE A 1 84 ? -18.299 2.205 12.552 1.00 97.31 84 PHE A O 1
ATOM 718 N N . THR A 1 85 ? -17.587 3.390 10.795 1.00 96.25 85 THR A N 1
ATOM 719 C CA . THR A 1 85 ? -18.741 4.301 10.821 1.00 96.25 85 THR A CA 1
ATOM 720 C C . THR A 1 85 ? -20.065 3.558 10.616 1.00 96.25 85 THR A C 1
ATOM 722 O O . THR A 1 85 ? -21.049 3.883 11.271 1.00 96.25 85 THR A O 1
ATOM 725 N N . ALA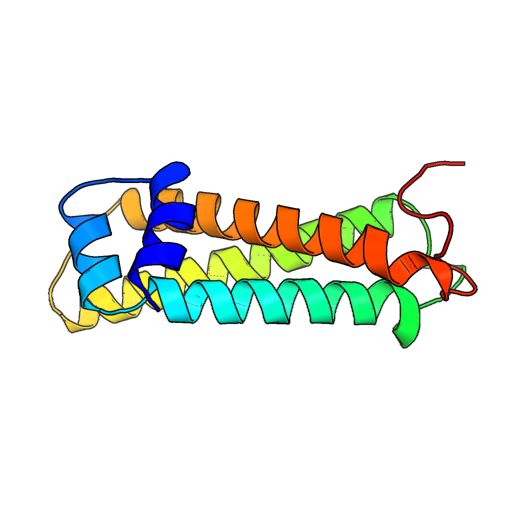 A 1 86 ? -20.107 2.525 9.764 1.00 96.44 86 ALA A N 1
ATOM 726 C CA . ALA A 1 86 ? -21.307 1.699 9.590 1.00 96.44 86 ALA A CA 1
ATOM 727 C C . ALA A 1 86 ? -21.659 0.841 10.824 1.00 96.44 86 ALA A C 1
ATOM 729 O O . ALA A 1 86 ? -22.786 0.361 10.920 1.00 96.44 86 ALA A O 1
ATOM 730 N N . LEU A 1 87 ? -20.710 0.652 11.744 1.00 96.44 87 LEU A N 1
ATOM 731 C CA . LEU A 1 87 ? -20.870 -0.074 13.007 1.00 96.44 87 LEU A CA 1
ATOM 732 C C . LEU A 1 87 ? -21.009 0.863 14.216 1.00 96.44 87 LEU A C 1
ATOM 734 O O . LEU A 1 87 ? -20.992 0.388 15.346 1.00 96.44 87 LEU A O 1
ATOM 738 N N . GLU A 1 88 ? -21.124 2.176 13.987 1.00 96.50 88 GLU A N 1
ATOM 739 C CA . GLU A 1 88 ? -21.165 3.202 15.042 1.00 96.50 88 GLU A CA 1
ATOM 740 C C . GLU A 1 88 ? -19.905 3.209 15.936 1.00 96.50 88 GLU A C 1
ATOM 742 O O . GLU A 1 88 ? -19.942 3.613 17.097 1.00 96.50 88 GLU A O 1
ATOM 747 N N . LEU A 1 89 ? -18.767 2.785 15.375 1.00 95.06 89 LEU A N 1
ATOM 748 C CA . LEU A 1 89 ? -17.452 2.825 16.011 1.00 95.06 89 LEU A CA 1
ATOM 749 C C . LEU A 1 89 ? -16.675 4.058 15.536 1.00 95.06 89 LEU A C 1
ATOM 751 O O . LEU A 1 89 ? -16.486 4.277 14.335 1.00 95.06 89 LEU A O 1
ATOM 755 N N . GLU A 1 90 ? -16.183 4.852 16.486 1.00 91.94 90 GLU A N 1
ATOM 756 C CA . GLU A 1 90 ? -15.418 6.064 16.202 1.00 91.94 90 GLU A CA 1
ATOM 757 C C . GLU A 1 90 ? -13.979 5.956 16.701 1.00 91.94 90 GLU A C 1
ATOM 759 O O . GLU A 1 90 ? -13.706 5.756 17.883 1.00 91.94 90 GLU A O 1
ATOM 764 N N . TYR A 1 91 ? -13.057 6.166 15.767 1.00 95.44 91 TYR A N 1
ATOM 765 C CA . TYR A 1 91 ? -11.626 6.275 16.007 1.00 95.44 91 TYR A CA 1
ATOM 766 C C . TYR A 1 91 ? -11.111 7.568 15.372 1.00 95.44 91 TYR A C 1
ATOM 768 O O . TYR A 1 91 ? -11.818 8.227 14.607 1.00 95.44 91 TYR A O 1
ATOM 776 N N . SER A 1 92 ? -9.888 7.974 15.693 1.00 91.50 92 SER A N 1
ATOM 777 C CA . SER A 1 92 ? -9.337 9.251 15.240 1.00 91.50 92 SER A CA 1
ATOM 778 C C . SER A 1 92 ? -8.015 9.049 14.504 1.00 91.50 92 SER A C 1
ATOM 780 O O . SER A 1 92 ? -7.985 8.830 13.292 1.00 91.50 92 SER A O 1
ATOM 782 N N . SER A 1 93 ? -6.906 9.118 15.231 1.00 95.31 93 SER A N 1
ATOM 783 C CA . SER A 1 93 ? -5.548 8.976 14.715 1.00 95.31 93 SER A CA 1
ATOM 784 C C . SER A 1 93 ? -5.238 7.566 14.204 1.00 95.31 93 SER A C 1
ATOM 786 O O . SER A 1 93 ? -4.373 7.401 13.341 1.00 95.31 93 SER A O 1
ATOM 788 N N . GLU A 1 94 ? -5.971 6.565 14.684 1.00 97.50 94 GLU A N 1
ATOM 789 C CA . GLU A 1 94 ? -5.782 5.149 14.389 1.00 97.50 94 GLU A CA 1
ATOM 790 C C . GLU A 1 94 ? -5.974 4.869 12.899 1.00 97.50 94 GLU A C 1
ATOM 792 O O . GLU A 1 94 ? -5.132 4.213 12.289 1.00 97.50 94 GLU A O 1
ATOM 797 N N . TYR A 1 95 ? -6.992 5.470 12.270 1.00 96.56 95 TYR A N 1
ATOM 798 C CA . TYR A 1 95 ? -7.224 5.344 10.828 1.00 96.56 95 TYR A CA 1
ATOM 799 C C . TYR A 1 95 ? -6.013 5.789 10.004 1.00 96.56 95 TYR A C 1
ATOM 801 O O . TYR A 1 95 ? -5.632 5.128 9.033 1.00 96.56 95 TYR A O 1
ATOM 809 N N . PHE A 1 96 ? -5.389 6.904 10.392 1.00 97.12 96 PHE A N 1
ATOM 810 C CA . PHE A 1 96 ? -4.235 7.465 9.693 1.00 97.12 96 PHE A CA 1
ATOM 811 C C . PHE A 1 96 ? -2.992 6.600 9.894 1.00 97.12 96 PHE A C 1
ATOM 813 O O . PHE A 1 96 ? -2.333 6.235 8.918 1.00 97.12 96 PHE A O 1
ATOM 820 N N . MET A 1 97 ? -2.687 6.243 11.144 1.00 97.69 97 MET A N 1
ATOM 821 C CA . MET A 1 97 ? -1.505 5.444 11.474 1.00 97.69 97 MET A CA 1
ATOM 822 C C . MET A 1 97 ? -1.594 4.046 10.867 1.00 97.69 97 MET A C 1
ATOM 824 O O . MET A 1 97 ? -0.658 3.597 10.208 1.00 97.69 97 MET A O 1
ATOM 828 N N . PHE A 1 98 ? -2.741 3.387 10.996 1.00 97.88 98 PHE A N 1
ATOM 829 C CA . PHE A 1 98 ? -2.960 2.069 10.419 1.00 97.88 98 PHE A CA 1
ATOM 830 C C . PHE A 1 98 ? -2.809 2.070 8.894 1.00 97.88 98 PHE A C 1
ATOM 832 O O . PHE A 1 98 ? -2.092 1.240 8.333 1.00 97.88 98 PHE A O 1
ATOM 839 N N . SER A 1 99 ? -3.422 3.044 8.214 1.00 98.12 99 SER A N 1
ATOM 840 C CA . SER A 1 99 ? -3.332 3.168 6.753 1.00 98.12 99 SER A CA 1
ATOM 841 C C . SER A 1 99 ? -1.908 3.465 6.285 1.00 98.12 99 SER A C 1
ATOM 843 O O . SER A 1 99 ? -1.484 2.965 5.240 1.00 98.12 99 SER A O 1
ATOM 845 N N . LEU A 1 100 ? -1.147 4.236 7.069 1.00 98.19 100 LEU A N 1
ATOM 846 C CA . LEU A 1 100 ? 0.266 4.513 6.819 1.00 98.19 100 LEU A CA 1
ATOM 847 C C . LEU A 1 100 ? 1.096 3.226 6.864 1.00 98.19 100 LEU A C 1
ATOM 849 O O . LEU A 1 100 ? 1.809 2.926 5.905 1.00 98.19 100 LEU A O 1
ATOM 853 N N . PHE A 1 101 ? 0.974 2.437 7.933 1.00 98.00 101 PHE A N 1
ATOM 854 C CA . PHE A 1 101 ? 1.697 1.168 8.047 1.00 98.00 101 PHE A CA 1
ATOM 855 C C . PHE A 1 101 ? 1.255 0.153 6.986 1.00 98.00 101 PHE A C 1
ATOM 857 O O . PHE A 1 101 ? 2.107 -0.511 6.394 1.00 98.00 101 PHE A O 1
ATOM 864 N N . ASN A 1 102 ? -0.037 0.102 6.645 1.00 98.25 102 ASN A N 1
ATOM 865 C CA . ASN A 1 102 ? -0.527 -0.702 5.524 1.00 98.25 102 ASN A CA 1
ATOM 866 C C . ASN A 1 102 ? 0.174 -0.339 4.202 1.00 98.25 102 ASN A C 1
ATOM 868 O O . ASN A 1 102 ? 0.661 -1.215 3.483 1.00 98.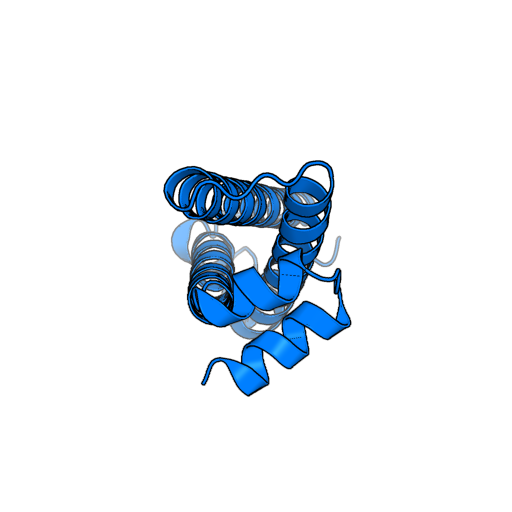25 102 ASN A O 1
ATOM 872 N N . ALA A 1 103 ? 0.266 0.953 3.888 1.00 98.31 103 ALA A N 1
ATOM 873 C CA . ALA A 1 103 ? 0.906 1.426 2.664 1.00 98.31 103 ALA A CA 1
ATOM 874 C C . ALA A 1 103 ? 2.420 1.146 2.638 1.00 98.31 103 ALA A C 1
ATOM 876 O O . ALA A 1 103 ? 2.990 0.890 1.571 1.00 98.31 103 ALA A O 1
ATOM 877 N N . LEU A 1 104 ? 3.082 1.132 3.801 1.00 97.88 104 LEU A N 1
ATOM 878 C CA . LEU A 1 104 ? 4.479 0.701 3.923 1.00 97.88 104 LEU A CA 1
ATOM 879 C C . LEU A 1 104 ? 4.641 -0.797 3.634 1.00 97.88 104 LEU A C 1
ATOM 881 O O . LEU A 1 104 ? 5.544 -1.170 2.883 1.00 97.88 104 LEU A O 1
ATOM 885 N N . ILE A 1 105 ? 3.743 -1.649 4.140 1.00 97.62 105 ILE A N 1
ATOM 886 C CA . ILE A 1 105 ? 3.722 -3.086 3.811 1.00 97.62 105 ILE A CA 1
ATOM 887 C C . ILE A 1 105 ? 3.548 -3.278 2.298 1.00 97.62 105 ILE A C 1
ATOM 889 O O . ILE A 1 105 ? 4.321 -4.004 1.666 1.00 97.62 105 ILE A O 1
ATOM 893 N N . ALA A 1 106 ? 2.581 -2.586 1.687 1.00 98.19 106 ALA A N 1
ATOM 894 C CA . ALA A 1 106 ? 2.366 -2.632 0.242 1.00 98.19 106 ALA A CA 1
ATOM 895 C C . ALA A 1 106 ? 3.599 -2.164 -0.545 1.00 98.19 106 ALA A C 1
ATOM 897 O O . ALA A 1 106 ? 3.980 -2.785 -1.540 1.00 98.19 106 ALA A O 1
ATOM 898 N N . SER A 1 107 ? 4.262 -1.102 -0.089 1.00 98.19 107 SER A N 1
ATOM 899 C CA . SER A 1 107 ? 5.487 -0.593 -0.713 1.00 98.19 107 SER A CA 1
ATOM 900 C C . SER A 1 107 ? 6.605 -1.630 -0.676 1.00 98.19 107 SER A C 1
ATOM 902 O O . SER A 1 107 ? 7.228 -1.881 -1.706 1.00 98.19 107 SER A O 1
ATOM 904 N N . THR A 1 108 ? 6.800 -2.315 0.452 1.00 97.31 108 THR A N 1
A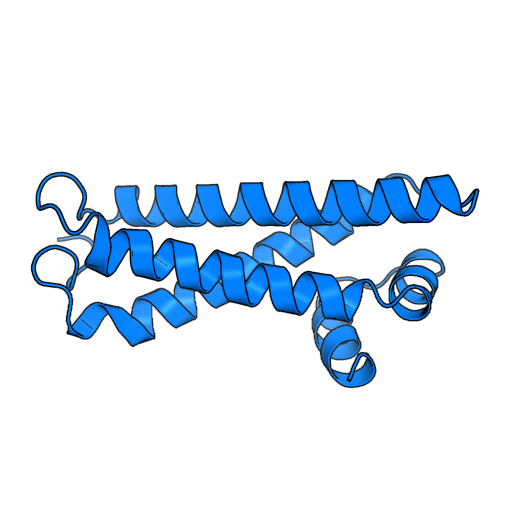TOM 905 C CA . THR A 1 108 ? 7.751 -3.433 0.555 1.00 97.31 108 THR A CA 1
ATOM 906 C C . THR A 1 108 ? 7.417 -4.548 -0.437 1.00 97.31 108 THR A C 1
ATOM 908 O O . THR A 1 108 ? 8.309 -5.027 -1.139 1.00 97.31 108 THR A O 1
ATOM 911 N N . LEU A 1 109 ? 6.140 -4.917 -0.583 1.00 97.62 109 LEU A N 1
ATOM 912 C CA . LEU A 1 109 ? 5.713 -5.898 -1.590 1.00 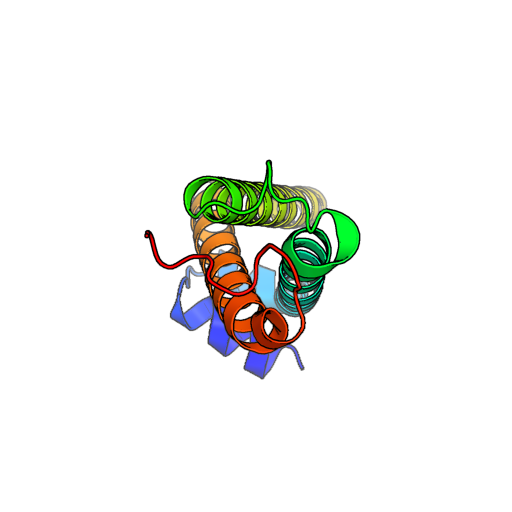97.62 109 LEU A CA 1
ATOM 913 C C . LEU A 1 109 ? 6.021 -5.436 -3.020 1.00 97.62 109 LEU A C 1
ATOM 915 O O . LEU A 1 109 ? 6.496 -6.231 -3.829 1.00 97.62 109 LEU A O 1
ATOM 919 N N . PHE A 1 110 ? 5.809 -4.157 -3.339 1.00 97.75 110 PHE A N 1
ATOM 920 C CA . PHE A 1 110 ? 6.141 -3.606 -4.658 1.00 97.75 110 PHE A CA 1
ATOM 921 C C . PHE A 1 110 ? 7.642 -3.695 -4.944 1.00 97.75 110 PHE A C 1
ATOM 923 O O . PHE A 1 110 ? 8.043 -4.057 -6.055 1.00 97.75 110 PHE A O 1
ATOM 930 N N . VAL A 1 111 ? 8.478 -3.409 -3.942 1.00 96.88 111 VAL A N 1
ATOM 931 C CA . VAL A 1 111 ? 9.931 -3.567 -4.050 1.00 96.88 111 VAL A CA 1
ATOM 932 C C . VAL A 1 111 ? 10.284 -5.027 -4.331 1.00 96.88 111 VAL A C 1
ATOM 934 O O . VAL A 1 111 ? 10.988 -5.298 -5.304 1.00 96.88 111 VAL A O 1
ATOM 937 N N . ILE A 1 112 ? 9.747 -5.968 -3.549 1.00 96.88 112 ILE A N 1
ATOM 938 C CA . ILE A 1 112 ? 9.974 -7.408 -3.743 1.00 96.88 112 ILE A CA 1
ATOM 939 C C . ILE A 1 112 ? 9.591 -7.820 -5.169 1.00 96.88 112 ILE A C 1
ATOM 941 O O . ILE A 1 112 ? 10.436 -8.339 -5.899 1.00 96.88 112 ILE A O 1
ATOM 945 N N . PHE A 1 113 ? 8.369 -7.510 -5.614 1.00 96.25 113 PHE A N 1
ATOM 946 C CA . PHE A 1 113 ? 7.917 -7.855 -6.963 1.00 96.25 113 PHE A CA 1
ATOM 947 C C . PHE A 1 113 ? 8.783 -7.227 -8.052 1.00 96.25 113 PHE A C 1
ATOM 949 O O . PHE A 1 113 ? 9.139 -7.914 -9.008 1.00 96.25 113 PHE A O 1
ATOM 956 N N . SER A 1 114 ? 9.186 -5.965 -7.893 1.00 93.75 114 SER A N 1
ATOM 957 C CA . SER A 1 114 ? 10.080 -5.284 -8.834 1.00 93.75 114 SER A CA 1
ATOM 958 C C . SER A 1 114 ? 11.390 -6.050 -9.028 1.00 93.75 114 SER A C 1
ATOM 960 O O . SER A 1 114 ? 11.791 -6.330 -10.160 1.00 93.75 114 SER A O 1
ATOM 962 N N . PHE A 1 115 ? 12.048 -6.447 -7.936 1.00 91.94 115 PHE A N 1
ATOM 963 C CA . PHE A 1 115 ? 13.302 -7.201 -8.006 1.00 91.94 115 PHE A CA 1
ATOM 964 C C . PHE A 1 115 ? 13.116 -8.633 -8.524 1.00 91.94 115 PHE A C 1
ATOM 966 O O . PHE A 1 115 ? 14.019 -9.154 -9.186 1.00 91.94 115 PHE A O 1
ATOM 973 N N . SER A 1 116 ? 11.957 -9.249 -8.286 1.00 93.00 116 SER A N 1
ATOM 974 C CA . SER A 1 116 ? 11.627 -10.580 -8.804 1.00 93.00 116 SER A CA 1
ATOM 975 C C . SER A 1 116 ? 11.373 -10.591 -10.312 1.00 93.00 116 SER A C 1
ATOM 977 O O . SER A 1 116 ? 11.804 -11.525 -10.983 1.00 93.00 116 SER A O 1
ATOM 979 N N . ILE A 1 117 ? 10.708 -9.573 -10.870 1.00 90.50 117 ILE A N 1
ATOM 980 C CA . ILE A 1 117 ? 10.253 -9.601 -12.273 1.00 90.50 117 ILE A CA 1
ATOM 981 C C . ILE A 1 117 ? 11.144 -8.818 -13.245 1.00 90.50 117 ILE A C 1
ATOM 983 O O . ILE A 1 117 ? 11.053 -9.035 -14.449 1.00 90.50 117 ILE A O 1
ATOM 987 N N . ARG A 1 118 ? 12.033 -7.931 -12.776 1.00 84.00 118 ARG A N 1
ATOM 988 C CA . ARG A 1 118 ? 12.821 -7.037 -13.657 1.00 84.00 118 ARG A CA 1
ATOM 989 C C . ARG A 1 118 ? 13.657 -7.736 -14.738 1.00 84.00 118 ARG A C 1
ATOM 991 O O . ARG A 1 118 ? 14.038 -7.101 -15.719 1.00 84.00 118 ARG A O 1
ATOM 998 N N . TRP A 1 119 ? 13.979 -9.019 -14.573 1.00 83.12 119 TRP A N 1
ATOM 999 C CA . TRP A 1 119 ? 14.959 -9.744 -15.392 1.00 83.12 119 TRP A CA 1
ATOM 1000 C C . TRP A 1 119 ? 14.573 -9.901 -16.864 1.00 83.12 119 TRP A C 1
ATOM 1002 O O . TRP A 1 119 ? 15.474 -9.989 -17.709 1.00 83.12 119 TRP A O 1
ATOM 1012 N N . TRP A 1 120 ? 13.271 -9.889 -17.157 1.00 79.06 120 TRP A N 1
ATOM 1013 C CA . TRP A 1 120 ? 12.710 -10.068 -18.499 1.00 79.06 120 TRP A CA 1
ATOM 1014 C C . TRP A 1 120 ? 12.284 -8.760 -19.178 1.00 79.06 120 TRP A C 1
ATOM 1016 O O . TRP A 1 120 ? 11.827 -8.781 -20.317 1.00 79.06 120 TRP A O 1
ATOM 1026 N N . SER A 1 121 ? 12.451 -7.613 -18.517 1.00 77.38 121 SER A N 1
ATOM 1027 C CA . SER A 1 121 ? 12.192 -6.310 -19.134 1.00 77.38 121 SER A CA 1
ATOM 1028 C C . SER A 1 121 ? 13.294 -5.954 -20.142 1.00 77.38 121 SER A C 1
ATOM 1030 O O . SER A 1 121 ? 14.473 -6.212 -19.898 1.00 77.38 121 SER A O 1
ATOM 1032 N N . SER A 1 122 ? 12.937 -5.345 -21.275 1.00 77.12 122 SER A N 1
ATOM 1033 C CA . SER A 1 122 ? 13.914 -4.917 -22.290 1.00 77.12 122 SER A CA 1
ATOM 1034 C C . SER A 1 122 ? 14.529 -3.553 -21.964 1.00 77.12 122 SER A C 1
ATOM 1036 O O . SER A 1 122 ? 15.749 -3.406 -22.020 1.00 77.12 122 SER A O 1
ATOM 1038 N N . SER A 1 123 ? 13.710 -2.574 -21.567 1.00 77.00 123 SER A N 1
ATOM 1039 C CA . SER A 1 123 ? 14.153 -1.194 -21.317 1.00 77.00 123 SER A CA 1
ATOM 1040 C C . SER A 1 123 ? 14.391 -0.907 -19.832 1.00 77.00 123 SER A C 1
ATOM 1042 O O . SER A 1 123 ? 15.307 -0.163 -19.4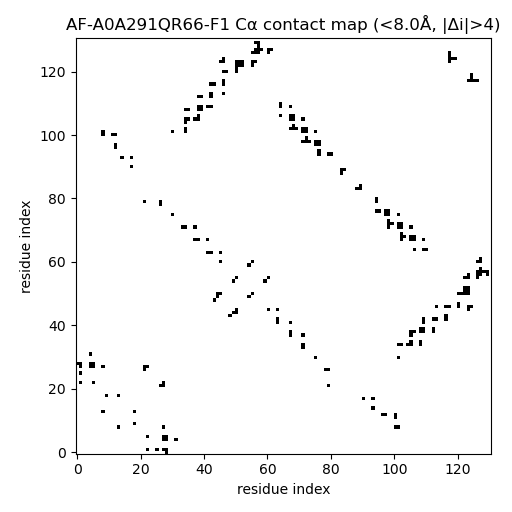88 1.00 77.00 123 SER A O 1
ATOM 1044 N N . ALA A 1 124 ? 13.592 -1.494 -18.931 1.00 78.75 124 ALA A N 1
ATOM 1045 C CA . ALA A 1 124 ? 13.604 -1.155 -17.503 1.00 78.75 124 ALA A CA 1
ATOM 1046 C C . ALA A 1 124 ? 14.429 -2.105 -16.619 1.00 78.75 124 ALA A C 1
ATOM 1048 O O . ALA A 1 124 ? 14.564 -1.850 -15.424 1.00 78.75 124 ALA A O 1
ATOM 1049 N N . LYS A 1 125 ? 15.057 -3.152 -17.172 1.00 80.88 125 LYS A N 1
ATOM 1050 C CA . LYS A 1 125 ? 15.775 -4.204 -16.415 1.00 80.88 125 LYS A CA 1
ATOM 1051 C C . LYS A 1 125 ? 16.766 -3.710 -15.363 1.00 80.88 125 LYS A C 1
ATOM 1053 O O . LYS A 1 125 ? 16.965 -4.371 -14.346 1.00 80.88 125 LYS A O 1
ATOM 1058 N N . ARG A 1 126 ? 17.426 -2.582 -15.625 1.00 79.50 126 ARG A N 1
ATOM 1059 C CA . ARG A 1 126 ? 18.478 -2.057 -14.751 1.00 79.50 126 ARG A CA 1
ATOM 1060 C C . ARG A 1 126 ? 17.964 -1.107 -13.656 1.00 79.50 126 ARG A C 1
ATOM 1062 O O . ARG A 1 126 ? 18.679 -0.840 -12.695 1.00 79.50 126 ARG A O 1
ATOM 1069 N N . THR A 1 127 ? 16.706 -0.671 -13.741 1.00 80.25 127 THR A N 1
ATOM 1070 C CA . THR A 1 127 ? 16.046 0.085 -12.664 1.00 80.25 127 THR A CA 1
ATOM 1071 C C . THR A 1 127 ? 15.692 -0.825 -11.481 1.00 80.25 127 THR A C 1
ATOM 1073 O O . THR A 1 127 ? 15.367 -1.999 -11.698 1.00 80.25 127 THR A O 1
ATOM 1076 N N . PRO A 1 128 ? 15.754 -0.334 -10.226 1.00 76.88 128 PRO A N 1
ATOM 1077 C CA . PRO A 1 128 ? 15.910 1.068 -9.806 1.00 76.88 128 PRO A CA 1
ATOM 1078 C C . PRO A 1 128 ? 17.352 1.563 -9.590 1.00 76.88 128 PRO A C 1
ATOM 1080 O O . PRO A 1 128 ? 17.533 2.662 -9.079 1.00 76.88 128 PRO A O 1
ATOM 1083 N N . ILE A 1 129 ? 18.383 0.797 -9.953 1.00 81.38 129 ILE A N 1
ATOM 1084 C CA . ILE A 1 129 ? 19.775 1.198 -9.693 1.00 81.38 129 ILE A CA 1
ATOM 1085 C C . ILE A 1 129 ? 20.148 2.360 -10.638 1.00 81.38 129 ILE A C 1
ATOM 1087 O O . ILE A 1 129 ? 19.978 2.209 -11.850 1.00 81.38 129 ILE A O 1
ATOM 1091 N N . PRO A 1 130 ? 20.615 3.518 -10.126 1.00 70.06 130 PRO A N 1
ATOM 1092 C CA . PRO A 1 130 ? 21.040 4.632 -10.971 1.00 70.06 130 PRO A CA 1
ATOM 1093 C C . PRO A 1 130 ? 22.272 4.256 -11.814 1.00 70.06 130 PRO A C 1
ATOM 1095 O O . PRO A 1 130 ? 23.086 3.421 -11.412 1.00 70.06 130 PRO A O 1
ATOM 1098 N N . HIS A 1 131 ? 22.388 4.857 -12.999 1.00 62.59 131 HIS A N 1
ATOM 1099 C CA . HIS A 1 131 ? 23.533 4.739 -13.910 1.00 62.59 131 HIS A CA 1
ATOM 1100 C C . HIS A 1 131 ? 24.054 6.122 -14.254 1.00 62.59 131 HIS A C 1
ATOM 1102 O O . HIS A 1 131 ? 23.201 7.039 -14.331 1.00 62.59 131 HIS A O 1
#

Organism: NCBI:txid2029983